Protein AF-A0A7Y2YGP7-F1 (afdb_monomer)

Sequence (64 aa):
MASKFYIDPDITRANTLPSSFYSDPETFEALKQKVFYGSWQWVGDILDLEKEGSVSPFILLPEF

Secondary structure (DSSP, 8-state):
--------SSGGG--PPPHHHHH-HHHHHHHIIIIITTSPPP---GGGG-STT------SSTT-

Foldseek 3Di:
DPDDWDDDPDPVPDDDTPPCCVVPPVNVVCCVPPPQVPDDDDDDDCVQVPDPPGDDDDDRPPPD

Mean predicted aligned error: 5.05 Å

Structure (mmCIF, N/CA/C/O backbone):
data_AF-A0A7Y2YGP7-F1
#
_entry.id   AF-A0A7Y2YGP7-F1
#
loop_
_atom_site.group_PDB
_atom_site.id
_atom_site.type_symbol
_atom_site.label_atom_id
_atom_site.label_alt_id
_atom_site.label_comp_id
_atom_site.label_asym_id
_atom_site.label_entity_id
_atom_site.label_seq_id
_atom_site.pdbx_PDB_ins_code
_atom_site.Cartn_x
_atom_site.Cartn_y
_atom_site.Cartn_z
_atom_site.occupancy
_atom_site.B_iso_or_equiv
_atom_site.auth_seq_id
_atom_site.auth_comp_id
_atom_site.auth_asym_id
_atom_site.auth_atom_id
_atom_site.pdbx_PDB_model_num
ATOM 1 N N . MET A 1 1 ? 4.897 -1.720 19.692 1.00 49.09 1 MET A N 1
ATOM 2 C CA . MET A 1 1 ? 3.935 -2.821 19.391 1.00 49.09 1 MET A CA 1
ATOM 3 C C . MET A 1 1 ? 2.809 -2.173 18.620 1.00 49.09 1 MET A C 1
ATOM 5 O O . MET A 1 1 ? 2.171 -1.303 19.195 1.00 49.09 1 MET A O 1
ATOM 9 N N . ALA A 1 2 ? 2.578 -2.563 17.362 1.00 54.78 2 ALA A N 1
ATOM 10 C CA . ALA A 1 2 ? 1.565 -1.917 16.528 1.00 54.78 2 ALA A CA 1
ATOM 11 C C . ALA A 1 2 ? 0.204 -1.861 17.246 1.00 54.78 2 ALA A C 1
ATOM 13 O O . ALA A 1 2 ? -0.290 -2.878 17.744 1.00 54.78 2 ALA A O 1
ATOM 14 N N . SER A 1 3 ? -0.360 -0.657 17.311 1.00 64.88 3 SER A N 1
ATOM 15 C CA . SER A 1 3 ? -1.643 -0.356 17.942 1.00 64.88 3 SER A CA 1
ATOM 16 C C . SER A 1 3 ? -2.741 -1.287 17.420 1.00 64.88 3 SER A C 1
ATOM 18 O O . SER A 1 3 ? -2.845 -1.540 16.219 1.00 64.88 3 SER A O 1
ATOM 20 N N . LYS A 1 4 ? -3.577 -1.825 18.314 1.00 80.00 4 LYS A N 1
ATOM 21 C CA . LYS A 1 4 ? -4.688 -2.696 17.916 1.00 80.00 4 LYS A CA 1
ATOM 22 C C . LYS A 1 4 ? -5.872 -1.822 17.499 1.00 80.00 4 LYS A C 1
ATOM 24 O O . LYS A 1 4 ? -6.557 -1.266 18.352 1.00 80.00 4 LYS A O 1
ATOM 29 N N . PHE A 1 5 ? -6.089 -1.675 16.195 1.00 90.75 5 PHE A N 1
ATOM 30 C CA . PHE A 1 5 ? -7.234 -0.942 15.653 1.00 90.75 5 PHE A CA 1
ATOM 31 C C . PHE A 1 5 ? -8.488 -1.824 15.676 1.00 90.75 5 PHE A C 1
ATOM 33 O O . PHE A 1 5 ? -8.426 -3.002 15.319 1.00 90.75 5 PHE A O 1
ATOM 40 N N . TYR A 1 6 ? -9.619 -1.272 16.116 1.00 91.81 6 TYR A N 1
ATOM 41 C CA . TYR A 1 6 ? -10.905 -1.964 16.047 1.00 91.81 6 TYR A CA 1
ATOM 42 C C . TYR A 1 6 ? -11.527 -1.750 14.668 1.00 91.81 6 TYR A C 1
ATOM 44 O O . TYR A 1 6 ? -11.666 -0.612 14.227 1.00 91.81 6 TYR A O 1
ATOM 52 N N . ILE A 1 7 ? -11.913 -2.847 14.019 1.00 92.00 7 ILE A N 1
ATOM 53 C CA . ILE A 1 7 ? -12.682 -2.848 12.776 1.00 92.00 7 ILE A CA 1
ATOM 54 C C . ILE A 1 7 ? -14.023 -3.492 13.101 1.00 92.00 7 ILE A C 1
ATOM 56 O O . ILE A 1 7 ? -14.055 -4.642 13.547 1.00 92.00 7 ILE A O 1
ATOM 60 N N . ASP A 1 8 ? -15.114 -2.752 12.911 1.00 95.12 8 ASP A N 1
ATOM 61 C CA . ASP A 1 8 ? -16.446 -3.325 13.073 1.00 95.12 8 ASP A CA 1
ATOM 62 C C . ASP A 1 8 ? -16.706 -4.324 11.933 1.00 95.12 8 ASP A C 1
ATOM 64 O O . ASP A 1 8 ? -16.465 -3.984 10.770 1.00 95.12 8 ASP A O 1
ATOM 68 N N . PRO A 1 9 ? -17.150 -5.559 12.224 1.00 94.94 9 PRO A N 1
ATOM 69 C CA . PRO A 1 9 ? -17.448 -6.534 11.180 1.00 94.94 9 PRO A CA 1
ATOM 70 C C . PRO A 1 9 ? -18.646 -6.124 10.310 1.00 94.94 9 PRO A C 1
ATOM 72 O O . PRO A 1 9 ? -18.760 -6.599 9.181 1.00 94.94 9 PRO A O 1
ATOM 75 N N . ASP A 1 10 ? -19.534 -5.261 10.812 1.00 97.31 10 ASP A N 1
ATOM 76 C CA . ASP A 1 10 ? -20.627 -4.683 10.039 1.00 97.31 10 ASP A CA 1
ATOM 77 C C . ASP A 1 10 ? -20.171 -3.372 9.381 1.00 97.31 10 ASP A C 1
ATOM 79 O O . ASP A 1 10 ? -20.024 -2.333 10.029 1.00 97.31 10 ASP A O 1
ATOM 83 N N . ILE A 1 11 ? -19.982 -3.407 8.059 1.00 95.62 11 ILE A N 1
ATOM 84 C CA . ILE A 1 11 ? -19.512 -2.255 7.278 1.00 95.62 11 ILE A CA 1
ATOM 85 C C . ILE A 1 11 ? -20.451 -1.042 7.378 1.00 95.62 11 ILE A C 1
ATOM 87 O O . ILE A 1 11 ? -20.005 0.090 7.203 1.00 95.62 11 ILE A O 1
ATOM 91 N N . THR A 1 12 ? -21.732 -1.239 7.713 1.00 97.69 12 THR A N 1
ATOM 92 C CA . THR A 1 12 ? -22.684 -0.129 7.901 1.00 97.69 12 THR A CA 1
ATOM 93 C C . THR A 1 12 ? -22.386 0.703 9.150 1.00 97.69 12 THR A C 1
ATOM 95 O O . THR A 1 12 ? -22.868 1.828 9.279 1.00 97.69 12 THR A O 1
ATOM 98 N N . ARG A 1 13 ? -21.551 0.177 10.054 1.00 97.00 13 ARG A N 1
ATOM 99 C CA . ARG A 1 13 ? -21.106 0.817 11.298 1.00 97.00 13 ARG A CA 1
ATOM 100 C C . ARG A 1 13 ? -19.664 1.319 11.225 1.00 97.00 13 ARG A C 1
ATOM 102 O O . ARG A 1 13 ? -19.089 1.688 12.253 1.00 97.00 13 ARG A O 1
ATOM 109 N N . ALA A 1 14 ? -19.071 1.316 10.032 1.00 95.44 14 ALA A N 1
ATOM 110 C CA . ALA A 1 14 ? -17.696 1.736 9.831 1.00 95.44 14 ALA A CA 1
ATOM 111 C C . ALA A 1 14 ? -17.477 3.191 10.265 1.00 95.44 14 ALA A C 1
ATOM 113 O O . ALA A 1 14 ? -18.314 4.072 10.070 1.00 95.44 14 ALA A O 1
ATOM 114 N N . ASN A 1 15 ? -16.304 3.440 10.835 1.00 94.00 15 ASN A N 1
ATOM 115 C CA . ASN A 1 15 ? -15.805 4.768 11.144 1.00 94.00 15 ASN A CA 1
ATOM 116 C C . ASN A 1 15 ? -14.363 4.893 10.652 1.00 94.00 15 ASN A C 1
ATOM 118 O O . ASN A 1 15 ? -13.698 3.903 10.339 1.00 94.00 15 ASN A O 1
ATOM 122 N N . THR A 1 16 ? -13.887 6.130 10.556 1.00 93.50 16 THR A N 1
ATOM 123 C CA . THR A 1 16 ? -12.471 6.380 10.302 1.00 93.50 16 THR A CA 1
ATOM 124 C C . THR A 1 16 ? -11.639 5.864 11.469 1.00 93.50 16 THR A C 1
ATOM 126 O O . THR A 1 16 ? -12.016 6.047 12.627 1.00 93.50 16 THR A O 1
ATOM 129 N N . LEU A 1 17 ? -10.469 5.304 11.165 1.00 94.19 17 LEU A N 1
ATOM 130 C CA . LEU A 1 17 ? -9.507 4.882 12.181 1.00 94.19 17 LEU A CA 1
ATOM 131 C C . LEU A 1 17 ? -9.102 6.053 13.102 1.00 94.19 17 LEU A C 1
ATOM 133 O O . LEU A 1 17 ? -9.167 7.212 12.676 1.00 94.19 17 LEU A O 1
ATOM 137 N N . PRO A 1 18 ? -8.668 5.777 14.349 1.00 93.31 18 PRO A N 1
ATOM 138 C CA . PRO A 1 18 ? -8.170 6.804 15.261 1.00 93.31 18 PRO A CA 1
ATOM 139 C C . PRO A 1 18 ? -7.065 7.650 14.625 1.00 93.31 18 PRO A C 1
ATOM 141 O O . PRO A 1 18 ? -6.268 7.138 13.842 1.00 93.31 18 PRO A O 1
ATOM 144 N N . SER A 1 19 ? -6.964 8.924 15.013 1.00 94.44 19 SER A N 1
ATOM 145 C CA . SER A 1 19 ? -5.970 9.858 14.459 1.00 94.44 19 SER A CA 1
ATOM 146 C C . SER A 1 19 ? -4.533 9.333 14.533 1.00 94.44 19 SER A C 1
ATOM 148 O O . SER A 1 19 ? -3.759 9.547 13.603 1.00 94.44 19 SER A O 1
ATOM 150 N N . SER A 1 20 ? -4.201 8.582 15.588 1.00 92.50 20 SER A N 1
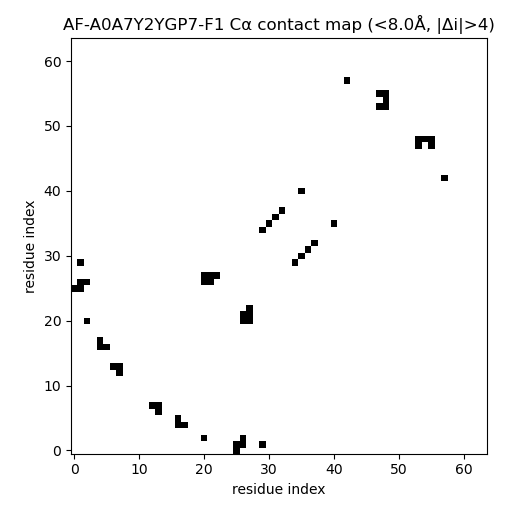ATOM 151 C CA . SER A 1 20 ? -2.889 7.958 15.766 1.00 92.50 20 SER A CA 1
ATOM 152 C C . SER A 1 20 ? -2.505 7.000 14.640 1.00 92.50 20 SER A C 1
ATOM 154 O O . SER A 1 20 ? -1.322 6.896 14.348 1.00 92.50 20 SER A O 1
ATOM 156 N N . PHE A 1 21 ? -3.464 6.352 13.966 1.00 94.31 21 PHE A N 1
ATOM 157 C CA . PHE A 1 21 ? -3.179 5.490 12.814 1.00 94.31 21 PHE A CA 1
ATOM 158 C C . PHE A 1 21 ? -2.405 6.239 11.721 1.00 94.31 21 PHE A C 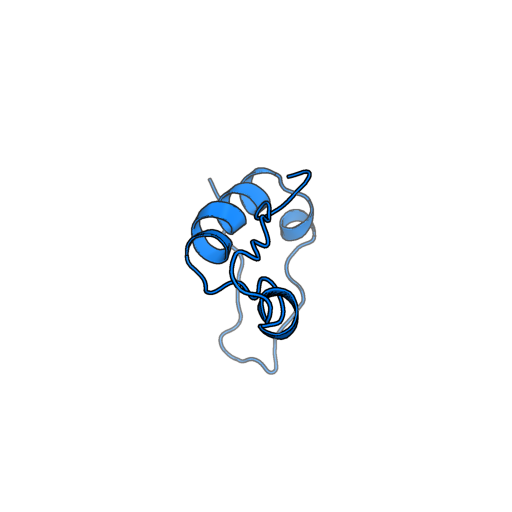1
ATOM 160 O O . PHE A 1 21 ? -1.510 5.679 11.097 1.00 94.31 21 PHE A O 1
ATOM 167 N N . TYR A 1 22 ? -2.744 7.511 11.501 1.00 92.69 22 TYR A N 1
ATOM 168 C CA . TYR A 1 22 ? -2.176 8.324 10.427 1.00 92.69 22 TYR A CA 1
ATOM 169 C C . TYR A 1 22 ? -0.890 9.054 10.830 1.00 92.69 22 TYR A C 1
ATOM 171 O O . TYR A 1 22 ? -0.182 9.543 9.955 1.00 92.69 22 TYR A O 1
ATOM 179 N N . SER A 1 23 ? -0.597 9.169 12.130 1.0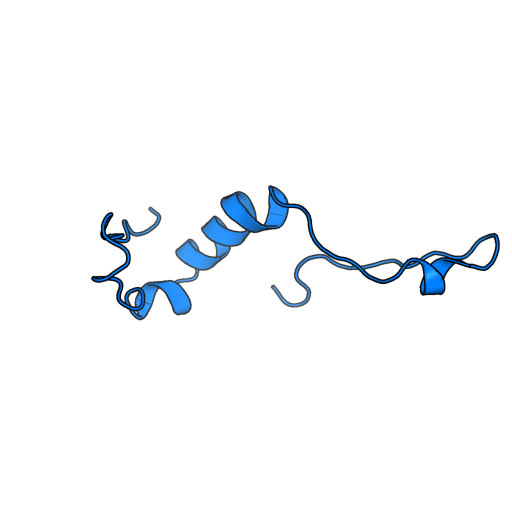0 93.19 23 SER A N 1
ATOM 180 C CA . SER A 1 23 ? 0.530 9.965 12.638 1.00 93.19 23 SER A CA 1
ATOM 181 C C . SER A 1 23 ? 1.611 9.156 13.353 1.00 93.19 23 SER A C 1
ATOM 183 O O . SER A 1 23 ? 2.680 9.695 13.619 1.00 93.19 23 SER A O 1
ATOM 185 N N . ASP A 1 24 ? 1.336 7.907 13.731 1.00 94.31 24 ASP A N 1
ATOM 186 C CA . ASP A 1 24 ? 2.276 7.050 14.454 1.00 94.31 24 ASP A CA 1
ATOM 187 C C . ASP A 1 24 ? 3.316 6.416 13.505 1.00 94.31 24 ASP A C 1
ATOM 189 O O . ASP A 1 24 ? 2.940 5.637 12.620 1.00 94.31 24 ASP A O 1
ATOM 193 N N . PRO A 1 25 ? 4.624 6.675 13.696 1.00 93.50 25 PRO A N 1
ATOM 194 C CA . PRO A 1 25 ? 5.671 6.097 12.855 1.00 93.50 25 PRO A CA 1
ATOM 195 C C . PRO A 1 25 ? 5.723 4.562 12.892 1.00 93.50 25 PRO A C 1
ATOM 197 O O . PRO A 1 25 ? 6.002 3.941 11.867 1.00 93.50 25 PRO A O 1
ATOM 200 N N . GLU A 1 26 ? 5.421 3.922 14.033 1.00 94.44 26 GLU A N 1
ATOM 201 C CA . GLU A 1 26 ? 5.398 2.449 14.107 1.00 94.44 26 GLU A CA 1
ATOM 202 C C . GLU A 1 26 ? 4.286 1.859 13.230 1.00 94.44 26 GLU A C 1
ATOM 204 O O . GLU A 1 26 ? 4.468 0.816 12.594 1.00 94.44 26 GLU A O 1
ATOM 209 N N . THR A 1 27 ? 3.132 2.529 13.181 1.00 94.00 27 THR A N 1
ATOM 210 C CA . THR A 1 27 ? 2.017 2.140 12.315 1.00 94.00 27 THR A CA 1
ATOM 211 C C . THR A 1 27 ? 2.406 2.254 10.842 1.00 94.00 27 THR A C 1
ATOM 213 O O . THR A 1 27 ? 2.149 1.321 10.079 1.00 94.00 27 THR A O 1
ATOM 216 N N . PHE A 1 28 ? 3.091 3.330 10.447 1.00 93.06 28 PHE A N 1
ATOM 217 C CA . PHE A 1 28 ? 3.584 3.492 9.078 1.00 93.06 28 PHE A CA 1
ATOM 218 C C . PHE A 1 28 ? 4.561 2.376 8.667 1.00 93.06 28 PHE A C 1
ATOM 220 O O . PHE A 1 28 ? 4.360 1.721 7.642 1.00 93.06 28 PHE A O 1
ATOM 227 N N . GLU A 1 29 ? 5.557 2.073 9.503 1.00 94.31 29 GLU A N 1
ATOM 228 C CA . GLU A 1 29 ? 6.510 0.985 9.240 1.00 94.31 29 GLU A CA 1
ATOM 229 C C . GLU A 1 29 ? 5.829 -0.390 9.162 1.00 94.31 29 GLU A C 1
ATOM 231 O O . GLU A 1 29 ? 6.154 -1.219 8.305 1.00 94.31 29 GLU A O 1
ATOM 236 N N . ALA A 1 30 ? 4.813 -0.632 9.995 1.00 94.19 30 ALA A N 1
ATOM 237 C CA . ALA A 1 30 ? 4.025 -1.855 9.912 1.00 94.19 30 ALA A CA 1
ATOM 238 C C . ALA A 1 30 ? 3.251 -1.967 8.585 1.00 94.19 30 ALA A C 1
ATOM 240 O O . ALA A 1 30 ? 3.149 -3.072 8.044 1.00 94.19 30 ALA A O 1
ATOM 241 N N . LEU A 1 31 ? 2.727 -0.859 8.047 1.00 93.94 31 LEU A N 1
ATOM 242 C CA . LEU A 1 31 ? 2.037 -0.843 6.753 1.00 93.94 31 LEU A CA 1
ATOM 243 C C . LEU A 1 31 ? 2.993 -1.140 5.593 1.00 93.94 31 LEU A C 1
ATOM 245 O O . LEU A 1 31 ? 2.628 -1.926 4.714 1.00 93.94 31 LEU A O 1
ATOM 249 N N . LYS A 1 32 ? 4.218 -0.591 5.609 1.00 94.31 32 LYS A N 1
ATOM 250 C CA . LYS A 1 32 ? 5.259 -0.897 4.604 1.00 94.31 32 LYS A CA 1
ATOM 251 C C . LYS A 1 32 ? 5.463 -2.406 4.484 1.00 94.31 32 LYS A C 1
ATOM 253 O O . LYS A 1 32 ? 5.305 -2.971 3.405 1.00 94.31 32 LYS A O 1
ATOM 258 N N . GLN A 1 33 ? 5.708 -3.063 5.618 1.00 94.75 33 GLN A N 1
ATOM 259 C CA . GLN A 1 33 ? 6.011 -4.495 5.674 1.00 94.75 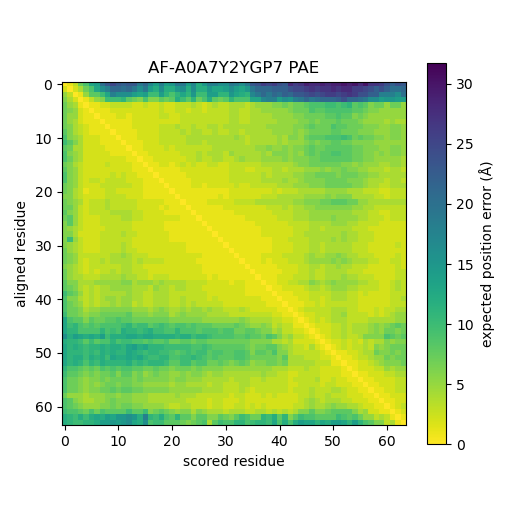33 GLN A CA 1
ATOM 260 C C . GLN A 1 33 ? 4.805 -5.390 5.373 1.00 94.75 33 GLN A C 1
ATOM 262 O O . GLN A 1 33 ? 4.924 -6.368 4.639 1.00 94.75 33 GLN A O 1
ATOM 267 N N . LYS A 1 34 ? 3.642 -5.093 5.964 1.00 94.25 34 LYS A N 1
ATOM 268 C CA . LYS A 1 34 ? 2.487 -6.006 5.934 1.00 94.25 34 LYS A CA 1
ATOM 269 C C . LYS A 1 34 ? 1.560 -5.796 4.747 1.00 94.25 34 LYS A C 1
ATOM 271 O O . LYS A 1 34 ? 0.789 -6.699 4.436 1.00 94.25 34 LYS A O 1
ATOM 276 N N . VAL A 1 35 ? 1.588 -4.614 4.135 1.00 94.62 35 VAL A N 1
ATOM 277 C CA . VAL A 1 35 ? 0.664 -4.247 3.059 1.00 94.62 35 VAL A CA 1
ATOM 278 C C . VAL A 1 35 ? 1.443 -3.943 1.792 1.00 94.62 35 VAL A C 1
ATOM 280 O O . VAL A 1 35 ? 1.316 -4.686 0.824 1.00 94.62 35 VAL A O 1
ATOM 283 N N . PHE A 1 36 ? 2.280 -2.903 1.783 1.00 94.8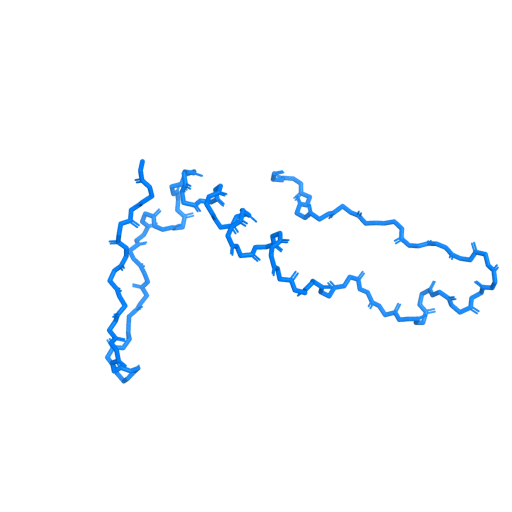1 36 PHE A N 1
ATOM 284 C CA . PHE A 1 36 ? 2.891 -2.423 0.539 1.00 94.81 36 PHE A CA 1
ATOM 285 C C . PHE A 1 36 ? 3.860 -3.438 -0.077 1.00 94.81 36 PHE A C 1
ATOM 287 O O . PHE A 1 36 ? 3.694 -3.806 -1.237 1.00 94.81 36 PHE A O 1
ATOM 294 N N . TYR A 1 37 ? 4.809 -3.971 0.696 1.00 94.56 37 TYR A N 1
ATOM 295 C CA . TYR A 1 37 ? 5.772 -4.957 0.184 1.00 94.56 37 TYR A CA 1
ATOM 296 C C . TYR A 1 37 ? 5.151 -6.321 -0.147 1.00 94.56 37 TYR A C 1
ATOM 298 O O . TYR A 1 37 ? 5.740 -7.092 -0.899 1.00 94.56 37 TYR A O 1
ATOM 306 N N . GLY A 1 38 ? 3.964 -6.621 0.390 1.00 95.00 38 GLY A N 1
ATOM 307 C CA . GLY A 1 38 ? 3.246 -7.876 0.152 1.00 95.00 38 GLY A CA 1
ATOM 308 C C . GLY A 1 38 ? 2.140 -7.802 -0.904 1.00 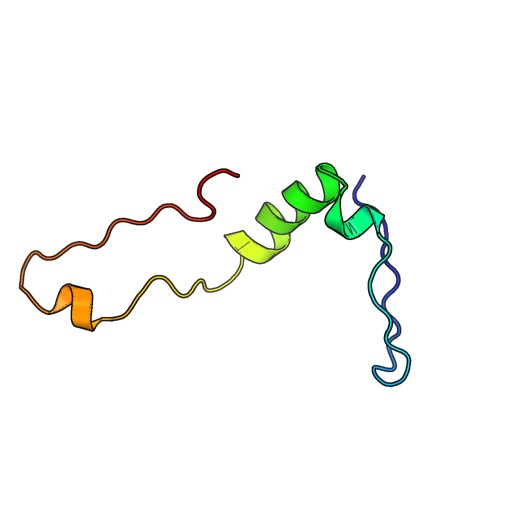95.00 38 GLY A C 1
ATOM 309 O O . GLY A 1 38 ? 1.451 -8.799 -1.110 1.00 95.00 38 GLY A O 1
ATOM 310 N N . SER A 1 39 ? 1.926 -6.648 -1.545 1.00 96.44 39 SER A N 1
ATOM 311 C CA . SER A 1 39 ? 0.833 -6.443 -2.505 1.00 96.44 39 SER A CA 1
ATOM 312 C C . SER A 1 39 ? 1.331 -6.094 -3.904 1.00 96.44 39 SER A C 1
ATOM 314 O O . SER A 1 39 ? 2.443 -5.603 -4.095 1.00 96.44 39 SER A O 1
ATOM 316 N N . TRP A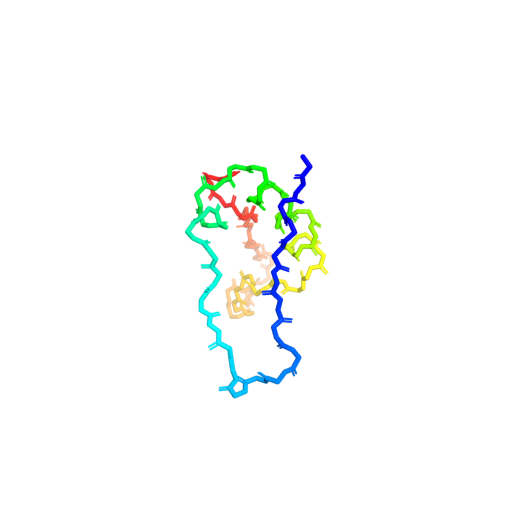 1 40 ? 0.481 -6.357 -4.898 1.00 95.94 40 TRP A N 1
ATOM 317 C CA . TRP A 1 40 ? 0.707 -5.913 -6.268 1.00 95.94 40 TRP A CA 1
ATOM 318 C C . TRP A 1 40 ? 0.647 -4.389 -6.334 1.00 95.94 40 TRP A C 1
ATOM 320 O O . TRP A 1 40 ? -0.380 -3.792 -6.017 1.00 95.94 40 TRP A O 1
ATOM 330 N N . GLN A 1 41 ? 1.748 -3.780 -6.766 1.00 93.56 41 GLN A N 1
ATOM 331 C CA . GLN A 1 41 ? 1.839 -2.344 -6.999 1.00 93.56 41 GLN A CA 1
ATOM 332 C C . GLN A 1 41 ? 1.676 -2.074 -8.488 1.00 93.56 41 GLN A C 1
ATOM 334 O O . GLN A 1 41 ? 2.311 -2.725 -9.319 1.00 93.56 41 GLN A O 1
ATOM 339 N N . TRP A 1 42 ? 0.829 -1.110 -8.826 1.00 92.69 42 TRP A N 1
ATOM 340 C CA . TRP A 1 42 ? 0.774 -0.592 -10.184 1.00 92.69 42 TRP A CA 1
ATOM 341 C C . TRP A 1 42 ? 1.926 0.401 -10.381 1.00 92.69 42 TRP A C 1
ATOM 343 O O . TRP A 1 42 ? 2.050 1.351 -9.612 1.00 92.69 42 TRP A O 1
ATOM 353 N N . VAL A 1 43 ? 2.790 0.147 -11.369 1.00 91.12 43 VAL A N 1
ATOM 354 C CA . VAL A 1 43 ? 4.080 0.851 -11.541 1.00 91.12 43 VAL A CA 1
ATOM 355 C C . VAL A 1 43 ? 4.190 1.645 -12.847 1.00 91.12 43 VAL A C 1
ATOM 357 O O . VAL A 1 43 ? 5.217 2.271 -13.085 1.00 91.12 43 VAL A O 1
ATOM 360 N N . GLY A 1 44 ? 3.152 1.633 -13.685 1.00 89.12 44 GLY A N 1
ATOM 361 C CA . GLY A 1 44 ? 3.129 2.352 -14.960 1.00 89.12 44 GLY A CA 1
ATOM 362 C C . GLY A 1 44 ? 2.356 1.616 -16.051 1.00 89.12 44 GLY A C 1
ATOM 36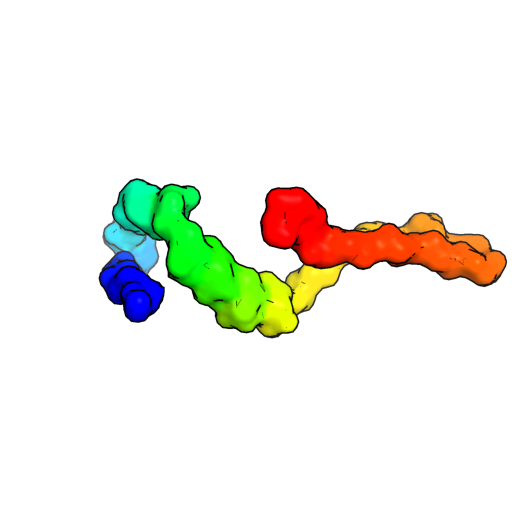3 O O . GLY A 1 44 ? 1.821 0.525 -15.827 1.00 89.12 44 GLY A O 1
ATOM 364 N N . ASP A 1 45 ? 2.292 2.238 -17.226 1.00 90.19 45 ASP A N 1
ATOM 365 C CA . ASP A 1 45 ? 1.701 1.652 -18.427 1.00 90.19 45 ASP A CA 1
ATOM 366 C C . ASP A 1 45 ? 2.776 0.910 -19.242 1.00 90.19 45 ASP A C 1
ATOM 368 O O . ASP A 1 45 ? 3.960 1.246 -19.218 1.00 90.19 45 ASP A O 1
ATOM 372 N N . ILE A 1 46 ? 2.365 -0.108 -19.992 1.00 87.81 46 ILE A N 1
ATOM 373 C CA . ILE A 1 46 ? 3.234 -0.814 -20.936 1.00 87.81 46 ILE A CA 1
ATOM 374 C C . ILE A 1 46 ? 3.628 0.059 -22.132 1.00 87.81 46 ILE A C 1
ATOM 376 O O . ILE A 1 46 ? 4.650 -0.212 -22.760 1.00 87.81 46 ILE A O 1
ATOM 380 N N . LEU A 1 47 ? 2.850 1.106 -22.433 1.00 88.75 47 LEU A N 1
ATOM 381 C CA . LEU A 1 47 ? 3.142 2.054 -23.509 1.00 88.75 47 LEU A CA 1
ATOM 382 C C . LEU A 1 47 ? 4.495 2.764 -23.298 1.00 88.75 47 LEU A C 1
ATOM 384 O O . LEU A 1 47 ? 5.184 3.102 -24.259 1.00 88.75 47 LEU A O 1
ATOM 388 N N . ASP A 1 48 ? 4.940 2.902 -22.046 1.00 81.00 48 ASP A N 1
ATOM 389 C CA . ASP A 1 48 ? 6.251 3.473 -21.711 1.00 81.00 48 ASP A CA 1
ATOM 390 C C . ASP A 1 48 ? 7.428 2.560 -22.131 1.00 81.00 48 ASP A C 1
ATOM 392 O O . ASP A 1 48 ? 8.586 2.987 -22.158 1.00 81.00 48 ASP A O 1
ATOM 396 N N . LEU A 1 49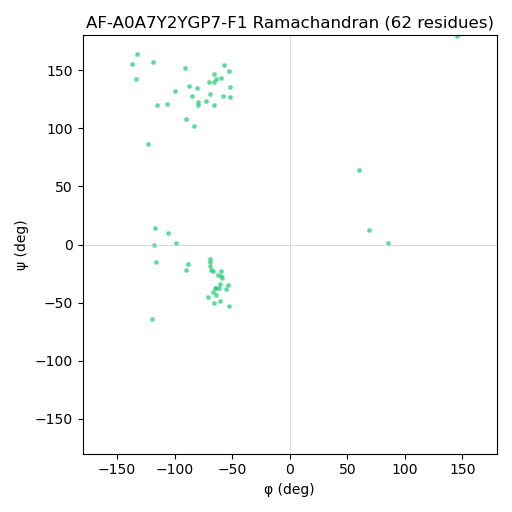 ? 7.151 1.300 -22.493 1.00 90.00 49 LEU A N 1
ATOM 397 C CA . LEU A 1 49 ? 8.133 0.261 -22.826 1.00 90.00 49 LEU A CA 1
ATOM 398 C C . LEU A 1 49 ? 8.039 -0.240 -24.279 1.00 90.00 49 LEU A C 1
ATOM 400 O O . LEU A 1 49 ? 8.636 -1.260 -24.611 1.00 90.00 49 LEU A O 1
ATOM 404 N N . GLU A 1 50 ? 7.330 0.464 -25.166 1.00 90.88 50 GLU A N 1
ATOM 405 C CA . GLU A 1 50 ? 7.096 0.011 -26.552 1.00 90.88 50 GLU A CA 1
ATOM 406 C C . GLU A 1 50 ? 8.365 -0.148 -27.398 1.00 90.88 50 GLU A C 1
ATOM 408 O O . GLU A 1 50 ? 8.384 -0.909 -28.368 1.00 90.88 50 GLU A O 1
ATOM 413 N N . LYS A 1 51 ? 9.427 0.593 -27.070 1.00 91.81 51 LYS A N 1
ATOM 414 C CA . LYS A 1 51 ? 10.686 0.538 -27.813 1.00 91.81 51 LYS A CA 1
ATOM 415 C C . LYS A 1 51 ? 11.580 -0.563 -27.268 1.00 91.81 51 LYS A C 1
ATOM 417 O O . LYS A 1 51 ? 11.779 -0.695 -26.063 1.00 91.81 51 LYS A O 1
ATOM 422 N N . GLU A 1 52 ? 12.189 -1.305 -28.183 1.00 91.56 52 GLU A N 1
ATOM 423 C CA . GLU A 1 52 ? 13.180 -2.311 -27.829 1.00 91.56 52 GLU A CA 1
ATOM 424 C C . GLU A 1 52 ? 14.345 -1.667 -27.059 1.00 91.56 52 GLU A C 1
ATOM 426 O O . GLU A 1 52 ? 14.915 -0.660 -27.483 1.00 91.56 52 GLU A O 1
ATOM 431 N N . GLY A 1 53 ? 14.660 -2.230 -25.892 1.00 90.94 53 GLY A N 1
ATOM 432 C CA . GLY A 1 53 ? 15.672 -1.696 -24.979 1.00 90.94 53 GLY A CA 1
ATOM 433 C C . GLY A 1 53 ? 15.179 -0.618 -24.005 1.00 90.94 53 GLY A C 1
ATOM 434 O O . GLY A 1 53 ? 15.983 -0.138 -23.206 1.00 90.94 53 GLY A O 1
ATOM 435 N N . SER A 1 54 ? 13.893 -0.247 -24.020 1.00 92.25 54 SER A N 1
ATOM 436 C CA . SER A 1 54 ? 13.324 0.653 -23.011 1.00 92.25 54 SER A CA 1
ATOM 437 C C . SER A 1 54 ? 13.311 0.017 -21.621 1.00 92.25 54 SER A C 1
ATOM 439 O O . SER A 1 54 ? 12.974 -1.154 -21.448 1.00 92.25 54 SER A O 1
ATOM 441 N N . VAL A 1 55 ? 13.629 0.826 -20.611 1.00 91.62 55 VAL A N 1
ATOM 442 C CA . VAL A 1 55 ? 13.524 0.476 -19.192 1.00 91.62 55 VAL A CA 1
ATOM 443 C C . VAL A 1 55 ? 12.850 1.618 -18.438 1.00 91.62 55 VAL A C 1
ATOM 445 O O . VAL A 1 55 ? 13.109 2.785 -18.727 1.00 91.62 55 VAL A O 1
ATOM 448 N N . SER A 1 56 ? 12.017 1.281 -17.454 1.00 91.62 56 SER A N 1
ATOM 449 C CA . SER A 1 56 ? 11.361 2.249 -16.569 1.00 91.62 56 SER A CA 1
ATOM 450 C C . SER A 1 56 ? 11.704 1.920 -15.112 1.00 91.62 56 SER A C 1
ATOM 452 O O . SER A 1 56 ? 11.024 1.108 -14.478 1.00 91.62 56 SER A O 1
ATOM 454 N N . PRO A 1 57 ? 12.832 2.436 -14.588 1.00 90.94 57 PRO A N 1
ATOM 455 C CA . PRO A 1 57 ? 13.185 2.241 -13.191 1.00 90.94 57 PRO A CA 1
ATOM 456 C C . PRO A 1 57 ? 12.238 3.045 -12.298 1.00 90.94 57 PRO A C 1
ATOM 458 O O . PRO A 1 57 ? 11.934 4.202 -12.580 1.00 90.94 57 PRO A O 1
ATOM 461 N N . PHE A 1 58 ? 11.829 2.460 -11.176 1.00 90.94 58 PHE A N 1
ATOM 462 C CA . PHE A 1 58 ? 11.030 3.148 -10.170 1.00 90.94 58 PHE A CA 1
ATOM 463 C C . PHE A 1 58 ? 11.537 2.817 -8.766 1.00 90.94 58 PHE A C 1
ATOM 465 O O . PHE A 1 58 ? 12.144 1.770 -8.533 1.00 90.94 58 PHE A O 1
ATOM 472 N N . ILE A 1 59 ? 11.277 3.722 -7.825 1.00 93.00 59 ILE A N 1
ATOM 473 C CA . ILE A 1 59 ? 11.520 3.507 -6.398 1.00 93.00 59 ILE A CA 1
ATOM 474 C C . ILE A 1 59 ? 10.157 3.300 -5.747 1.00 93.00 59 ILE A C 1
ATOM 476 O O . ILE A 1 59 ? 9.286 4.163 -5.843 1.00 93.00 59 ILE A O 1
ATOM 480 N N . LEU A 1 60 ? 9.956 2.149 -5.107 1.00 91.69 60 LEU A N 1
ATOM 481 C CA . LEU A 1 60 ? 8.743 1.887 -4.340 1.00 91.69 60 LEU A CA 1
ATOM 482 C C . LEU A 1 60 ? 8.776 2.709 -3.046 1.00 91.69 60 LEU A C 1
ATOM 484 O O . LEU A 1 60 ? 9.699 2.534 -2.255 1.00 91.69 60 LEU A O 1
ATOM 488 N N . LEU A 1 61 ? 7.749 3.540 -2.826 1.00 90.31 61 LEU A N 1
ATOM 489 C CA . LEU A 1 61 ? 7.624 4.449 -1.675 1.00 90.31 61 LEU A CA 1
ATOM 490 C C . LEU A 1 61 ? 8.779 5.474 -1.593 1.00 90.31 61 LEU A C 1
ATOM 492 O O . LEU A 1 61 ? 9.563 5.437 -0.648 1.00 90.31 61 LEU A O 1
ATOM 496 N N . PRO A 1 62 ? 8.917 6.383 -2.578 1.00 89.25 62 PRO A N 1
ATOM 497 C CA . PRO A 1 62 ? 9.952 7.412 -2.533 1.00 89.25 62 PRO A CA 1
ATOM 498 C C . PRO A 1 62 ? 9.695 8.385 -1.371 1.00 89.25 62 PRO A C 1
ATOM 500 O O . PRO A 1 62 ? 8.545 8.678 -1.059 1.00 89.25 62 PRO A O 1
ATOM 503 N N . GLU A 1 63 ? 10.769 8.901 -0.767 1.00 84.25 63 GLU A N 1
ATOM 504 C CA . GLU A 1 63 ? 10.738 9.861 0.359 1.00 84.25 63 GLU A CA 1
ATOM 505 C C . GLU A 1 63 ? 10.217 9.304 1.703 1.00 84.25 63 GLU A C 1
ATOM 507 O O . GLU A 1 63 ? 10.013 10.067 2.649 1.00 84.25 63 GLU A O 1
ATOM 512 N N . PHE A 1 64 ? 10.086 7.975 1.809 1.00 74.06 64 PHE A N 1
ATOM 513 C CA . PHE A 1 64 ? 9.674 7.240 3.010 1.00 74.06 64 PHE A CA 1
ATOM 514 C C . PHE A 1 64 ? 10.615 6.085 3.383 1.00 74.06 64 PHE A C 1
ATOM 516 O O . PHE A 1 64 ? 11.424 5.646 2.539 1.00 74.06 64 PHE A O 1
#

pLDDT: mean 90.54, std 8.67, range [49.09, 97.69]

Solvent-accessible surface area (backbone atoms only — not comparable to full-atom values): 4587 Å² total; per-residue (Å²): 128,72,79,86,78,89,74,63,90,52,72,93,68,60,74,82,76,63,72,59,65,82,70,36,66,64,44,50,55,49,41,45,64,70,44,59,77,70,47,92,75,92,86,78,66,70,77,80,46,74,51,91,90,53,82,83,90,82,70,85,64,73,100,109

Radius of gyration: 17.59 Å; Cα contacts (8 Å, |Δi|>4): 28; chains: 1; bounding box: 38×18×47 Å